Protein AF-A0A935KCF0-F1 (afdb_monomer)

Nearest PDB structures (foldseek):
  3si5-assembly2_B  TM=7.363E-01  e=2.807E+00  Homo sapiens
  5lcw-assembly1_S  TM=7.365E-01  e=4.248E+00  Homo sapiens
  8tn6-assembly1_C  TM=7.500E-01  e=5.713E+00  synthetic construct
  8tn1-assembly1_B  TM=7.387E-01  e=8.150E+00  synthetic construct

Sequence (56 aa):
MNNSGKFDNLKLDAHYFIGKSYLMIDDKISASEHLQLVVDGRGSYYKKAEALIKEL

Radius of gyration: 11.32 Å; Cα contacts (8 Å, |Δi|>4): 60; chains: 1; bounding box: 32×16×30 Å

Structure (mmCIF, N/CA/C/O backbone):
data_AF-A0A935KCF0-F1
#
_entry.id   AF-A0A935KCF0-F1
#
loop_
_atom_site.group_PDB
_atom_site.id
_atom_site.type_symbol
_atom_site.label_atom_id
_atom_site.label_alt_id
_atom_site.label_comp_id
_atom_site.label_asym_id
_atom_site.label_entity_id
_atom_site.label_seq_id
_atom_site.pdbx_PDB_ins_code
_atom_site.Cartn_x
_atom_site.Cartn_y
_atom_site.Cartn_z
_atom_site.occupancy
_atom_site.B_iso_or_equiv
_atom_site.auth_seq_id
_atom_site.auth_comp_id
_atom_site.auth_asym_id
_atom_site.auth_atom_id
_atom_site.pdbx_PDB_model_num
ATOM 1 N N . MET A 1 1 ? 22.736 -1.453 -19.551 1.00 40.53 1 MET A N 1
ATOM 2 C CA . MET A 1 1 ? 21.593 -2.251 -19.057 1.00 40.53 1 MET A CA 1
ATOM 3 C C . MET A 1 1 ? 21.013 -1.533 -17.850 1.00 40.53 1 MET A C 1
ATOM 5 O O . MET A 1 1 ? 21.691 -1.453 -16.839 1.00 40.53 1 MET A O 1
ATOM 9 N N . ASN A 1 2 ? 19.821 -0.943 -17.967 1.00 41.25 2 ASN A N 1
ATOM 10 C CA . ASN A 1 2 ? 19.170 -0.220 -16.870 1.00 41.25 2 ASN A CA 1
ATOM 11 C C . ASN A 1 2 ? 18.162 -1.162 -16.185 1.00 41.25 2 ASN A C 1
ATOM 13 O O . ASN A 1 2 ? 16.954 -1.023 -16.345 1.00 41.25 2 ASN A O 1
ATOM 17 N N . ASN A 1 3 ? 18.671 -2.216 -15.537 1.00 51.72 3 ASN A N 1
ATOM 18 C CA . ASN A 1 3 ? 17.823 -3.217 -14.879 1.00 51.72 3 ASN A CA 1
ATOM 19 C C . ASN A 1 3 ? 17.339 -2.748 -13.499 1.00 51.72 3 ASN A C 1
ATOM 21 O O . ASN A 1 3 ? 16.307 -3.230 -13.042 1.00 51.72 3 ASN A O 1
ATOM 25 N N . SER A 1 4 ? 18.022 -1.786 -12.870 1.00 61.81 4 SER A N 1
ATOM 26 C CA . SER A 1 4 ? 17.730 -1.327 -11.505 1.00 61.81 4 SER A CA 1
ATOM 27 C C . SER A 1 4 ? 16.284 -0.851 -11.339 1.00 61.81 4 SER A C 1
ATOM 29 O O . SER A 1 4 ? 15.573 -1.372 -10.488 1.00 61.81 4 SER A O 1
ATOM 31 N N . GLY A 1 5 ? 15.781 -0.008 -12.249 1.00 62.09 5 GLY A N 1
ATOM 32 C CA . GLY A 1 5 ? 14.409 0.510 -12.156 1.00 62.09 5 GLY A CA 1
ATOM 33 C C . GLY A 1 5 ? 13.305 -0.552 -12.282 1.00 62.09 5 GLY A C 1
ATOM 34 O O . GLY A 1 5 ? 12.225 -0.387 -11.724 1.00 62.09 5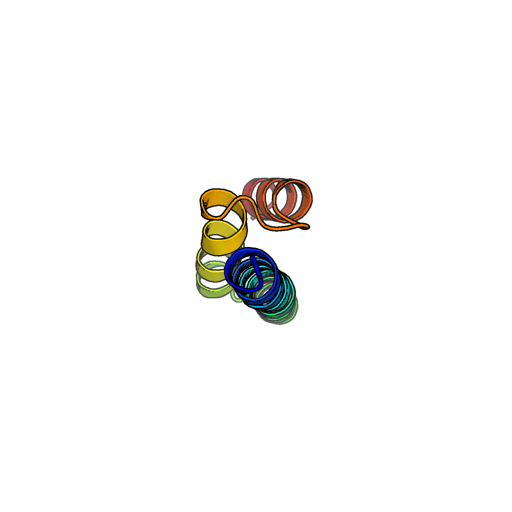 GLY A O 1
ATOM 35 N N . LYS A 1 6 ? 13.560 -1.678 -12.970 1.00 62.50 6 LYS A N 1
ATOM 36 C CA . LYS A 1 6 ? 12.597 -2.794 -13.029 1.00 62.50 6 LYS A CA 1
ATOM 37 C C . LYS A 1 6 ? 12.560 -3.579 -11.719 1.00 62.50 6 LYS A C 1
ATOM 39 O O . LYS A 1 6 ? 11.483 -3.984 -11.292 1.00 62.50 6 LYS A O 1
ATOM 44 N N . PHE A 1 7 ? 13.718 -3.790 -11.095 1.00 71.06 7 PHE A N 1
ATOM 45 C CA . PHE A 1 7 ? 13.798 -4.446 -9.790 1.00 71.06 7 PHE A CA 1
ATOM 46 C C . PHE A 1 7 ? 13.184 -3.582 -8.685 1.00 71.06 7 PHE A C 1
ATOM 48 O O . PHE A 1 7 ? 12.500 -4.117 -7.816 1.00 71.06 7 PHE A O 1
ATOM 55 N N . ASP A 1 8 ? 13.365 -2.263 -8.748 1.00 75.81 8 ASP A N 1
ATOM 56 C CA . ASP A 1 8 ? 12.756 -1.336 -7.793 1.00 75.81 8 ASP A CA 1
ATOM 57 C C . ASP A 1 8 ? 11.229 -1.312 -7.936 1.00 75.81 8 ASP A C 1
ATOM 59 O O . ASP A 1 8 ? 10.520 -1.455 -6.941 1.00 75.81 8 ASP A O 1
ATOM 63 N N . ASN A 1 9 ? 10.706 -1.286 -9.167 1.00 80.81 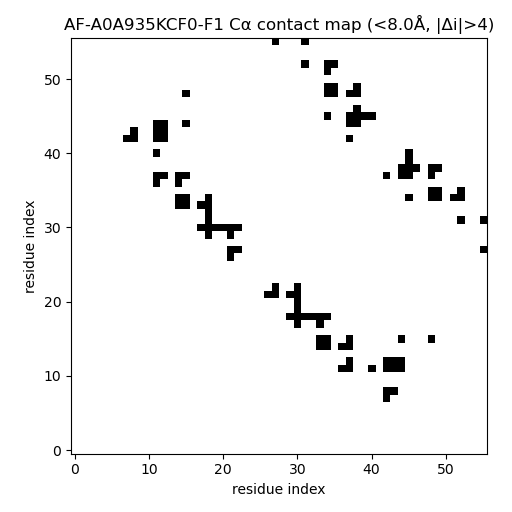9 ASN A N 1
ATOM 64 C CA . ASN A 1 9 ? 9.264 -1.409 -9.394 1.00 80.81 9 ASN A CA 1
ATOM 65 C C . ASN A 1 9 ? 8.697 -2.741 -8.893 1.00 80.81 9 ASN A C 1
ATOM 67 O O . ASN A 1 9 ? 7.635 -2.745 -8.282 1.00 80.81 9 ASN A O 1
ATOM 71 N N . LEU A 1 10 ? 9.402 -3.861 -9.089 1.00 86.94 10 LEU A N 1
ATOM 72 C CA . LEU A 1 10 ? 8.948 -5.161 -8.584 1.00 86.94 10 LEU A CA 1
ATOM 73 C C . LEU A 1 10 ? 8.821 -5.166 -7.053 1.00 86.94 10 LEU A C 1
ATOM 75 O O . LEU A 1 10 ? 7.862 -5.720 -6.515 1.00 86.94 10 LEU A O 1
ATOM 79 N N . LYS A 1 11 ? 9.767 -4.534 -6.347 1.00 91.81 11 LYS A N 1
ATOM 80 C CA . LYS A 1 11 ? 9.687 -4.381 -4.889 1.00 91.81 11 LYS A CA 1
ATOM 81 C C . LYS A 1 11 ? 8.482 -3.532 -4.493 1.00 91.81 11 LYS A C 1
ATOM 83 O O . LYS A 1 11 ? 7.716 -3.943 -3.628 1.00 91.81 11 LYS A O 1
ATOM 88 N N . LEU A 1 12 ? 8.282 -2.384 -5.139 1.00 94.81 12 LEU A N 1
ATOM 89 C CA . LEU A 1 12 ? 7.149 -1.499 -4.846 1.00 94.81 12 LEU A CA 1
ATOM 90 C C . LEU A 1 12 ? 5.800 -2.176 -5.136 1.00 94.81 12 LEU A C 1
ATOM 92 O O . LEU A 1 12 ? 4.859 -2.042 -4.357 1.00 94.81 12 LEU A O 1
ATOM 96 N N . ASP A 1 13 ? 5.716 -2.975 -6.197 1.00 93.56 13 ASP A N 1
ATOM 97 C CA . ASP A 1 13 ? 4.525 -3.764 -6.503 1.00 93.56 13 ASP A CA 1
ATOM 98 C C . ASP A 1 13 ? 4.257 -4.818 -5.411 1.00 93.56 13 ASP A C 1
ATOM 100 O O . ASP A 1 13 ? 3.110 -5.014 -5.013 1.00 93.56 13 ASP A O 1
ATOM 104 N N . ALA A 1 14 ? 5.298 -5.449 -4.854 1.00 96.38 14 ALA A N 1
ATOM 105 C CA . ALA A 1 14 ? 5.144 -6.355 -3.715 1.00 96.38 14 ALA A CA 1
ATOM 106 C C . ALA A 1 14 ? 4.614 -5.627 -2.467 1.00 96.38 14 ALA A C 1
ATOM 108 O O . ALA A 1 14 ? 3.677 -6.113 -1.831 1.00 96.38 14 ALA A O 1
ATOM 109 N N . HIS A 1 15 ? 5.144 -4.438 -2.153 1.00 97.50 15 HIS A N 1
ATOM 110 C CA . HIS A 1 15 ? 4.636 -3.606 -1.056 1.00 97.50 15 HIS A CA 1
ATOM 111 C C . HIS A 1 15 ? 3.146 -3.271 -1.224 1.00 97.50 15 HIS A C 1
ATOM 113 O O . HIS A 1 15 ? 2.405 -3.323 -0.244 1.00 97.50 15 HIS A O 1
ATOM 119 N N . TYR A 1 16 ? 2.675 -3.028 -2.452 1.00 98.06 16 TYR A N 1
ATOM 120 C CA . TYR A 1 16 ? 1.252 -2.792 -2.716 1.00 98.06 16 TYR A CA 1
ATOM 121 C C . TYR A 1 16 ? 0.375 -3.984 -2.305 1.00 98.06 16 TYR A C 1
ATOM 123 O O . TYR A 1 16 ? -0.642 -3.809 -1.632 1.00 98.06 16 TYR A O 1
ATOM 131 N N . PHE A 1 17 ? 0.765 -5.205 -2.679 1.00 97.44 17 PHE A N 1
ATOM 132 C CA . PHE A 1 17 ? -0.001 -6.400 -2.318 1.00 97.44 17 PHE A CA 1
ATOM 133 C C . PHE A 1 17 ? 0.095 -6.731 -0.828 1.00 97.44 17 PHE A C 1
ATOM 135 O O . PHE A 1 17 ? -0.906 -7.148 -0.252 1.00 97.44 17 PHE A O 1
ATOM 142 N N . ILE A 1 18 ? 1.244 -6.494 -0.189 1.00 97.88 18 ILE A N 1
ATOM 143 C CA . ILE A 1 18 ? 1.386 -6.650 1.266 1.00 97.88 18 ILE A CA 1
ATOM 144 C C . ILE A 1 18 ? 0.449 -5.685 2.000 1.00 97.88 18 ILE A C 1
ATOM 146 O O . ILE A 1 18 ? -0.313 -6.118 2.861 1.00 97.88 18 ILE A O 1
ATOM 150 N N . GLY A 1 19 ? 0.430 -4.407 1.607 1.00 97.62 19 GLY A N 1
ATOM 151 C CA . GLY A 1 19 ? -0.473 -3.415 2.189 1.00 97.62 19 GLY A CA 1
ATOM 152 C C . GLY A 1 19 ? -1.943 -3.822 2.062 1.00 97.62 19 GLY A C 1
ATOM 153 O O . GLY A 1 19 ? -2.690 -3.766 3.034 1.00 97.62 19 GLY A O 1
ATOM 154 N N . LYS A 1 20 ? -2.352 -4.346 0.896 1.00 97.94 20 LYS A N 1
ATOM 155 C CA . LYS A 1 20 ? -3.702 -4.907 0.714 1.00 97.94 20 LYS A CA 1
ATOM 156 C C . LYS A 1 20 ? -4.001 -6.090 1.635 1.00 97.94 20 LYS A C 1
ATOM 158 O O . LYS A 1 20 ? -5.129 -6.196 2.102 1.00 97.94 20 LYS A O 1
ATOM 163 N N . SER A 1 21 ? -3.041 -6.978 1.872 1.00 98.25 21 SER A N 1
ATOM 164 C CA . SER A 1 21 ? -3.228 -8.114 2.782 1.00 98.25 21 SER A CA 1
ATOM 165 C C . SER A 1 21 ? -3.439 -7.652 4.223 1.00 98.25 21 SER A C 1
ATOM 167 O O . SER A 1 21 ? -4.297 -8.198 4.907 1.00 98.25 21 SER A O 1
ATOM 169 N N . TYR A 1 22 ? -2.730 -6.608 4.662 1.00 98.38 22 TYR A N 1
ATOM 170 C CA . TYR A 1 22 ? -2.962 -6.000 5.975 1.00 98.38 22 TYR A CA 1
ATOM 171 C C . TYR A 1 22 ? -4.360 -5.373 6.092 1.00 98.38 22 TYR A C 1
ATOM 173 O O . TYR A 1 22 ? -5.036 -5.589 7.095 1.00 98.38 22 TYR A O 1
ATOM 181 N N . LEU A 1 23 ? -4.862 -4.717 5.035 1.00 97.38 23 LEU A N 1
ATOM 182 C CA . LEU A 1 23 ? -6.255 -4.237 5.002 1.00 97.38 23 LEU A CA 1
ATOM 183 C C . LEU A 1 23 ? -7.276 -5.369 5.178 1.00 97.38 23 LEU A C 1
ATOM 185 O O . LEU A 1 23 ? -8.299 -5.175 5.824 1.00 97.38 23 LEU A O 1
ATOM 189 N N . MET A 1 24 ? -7.013 -6.555 4.616 1.00 97.12 24 MET A N 1
ATOM 190 C CA . MET A 1 24 ? -7.923 -7.706 4.733 1.00 97.12 24 MET A CA 1
ATOM 191 C C . MET A 1 24 ? -8.053 -8.230 6.166 1.00 97.12 24 MET A C 1
ATOM 193 O O . MET A 1 24 ? -9.039 -8.898 6.470 1.00 97.12 24 MET A O 1
ATOM 197 N N . ILE A 1 25 ? -7.077 -7.942 7.028 1.00 97.81 25 ILE A N 1
ATOM 198 C CA . ILE A 1 25 ? -7.087 -8.318 8.446 1.00 97.81 25 ILE A CA 1
ATOM 199 C C . ILE A 1 25 ? -7.318 -7.111 9.371 1.00 97.81 25 ILE A C 1
ATOM 201 O O . ILE A 1 25 ? -7.055 -7.210 10.564 1.00 97.81 25 ILE A O 1
ATOM 205 N N . ASP A 1 26 ? -7.807 -5.992 8.818 1.00 96.94 2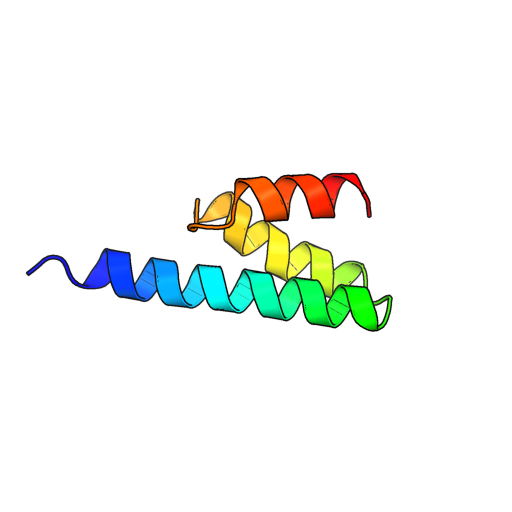6 ASP A N 1
ATOM 206 C CA . ASP A 1 26 ? -8.083 -4.715 9.504 1.00 96.94 26 ASP A CA 1
ATOM 207 C C . ASP A 1 26 ? -6.867 -4.085 10.217 1.00 96.94 26 ASP A C 1
ATOM 209 O O . ASP A 1 26 ? -6.996 -3.190 11.052 1.00 96.94 26 ASP A O 1
ATOM 213 N N . ASP A 1 27 ? -5.650 -4.496 9.850 1.00 97.94 27 ASP A N 1
ATOM 214 C CA . ASP A 1 27 ? -4.420 -3.868 10.331 1.00 97.94 27 ASP A CA 1
ATOM 215 C C . ASP A 1 27 ? -4.099 -2.635 9.480 1.00 97.94 27 ASP A C 1
ATOM 217 O O . ASP A 1 27 ? -3.290 -2.646 8.545 1.00 97.94 27 ASP A O 1
ATOM 221 N N . LYS A 1 28 ? -4.796 -1.542 9.789 1.00 97.12 28 LYS A N 1
ATOM 222 C CA . LYS A 1 28 ? -4.688 -0.285 9.042 1.00 97.12 28 LYS A CA 1
ATOM 223 C C . LYS A 1 28 ? -3.316 0.377 9.163 1.00 97.12 28 LYS A C 1
ATOM 225 O O . LYS A 1 28 ? -2.904 1.073 8.236 1.00 97.12 28 LYS A O 1
ATOM 230 N N . ILE A 1 29 ? -2.610 0.172 10.280 1.00 97.62 29 ILE A N 1
ATOM 231 C CA . ILE A 1 29 ? -1.298 0.788 10.516 1.00 97.62 29 ILE A CA 1
ATOM 232 C C . ILE A 1 29 ? -0.278 0.155 9.574 1.00 97.62 29 ILE A C 1
ATOM 234 O O . ILE A 1 29 ? 0.297 0.860 8.743 1.00 97.62 29 ILE A O 1
ATOM 238 N N . SER A 1 30 ? -0.127 -1.173 9.621 1.00 98.00 30 SER A N 1
ATOM 239 C CA . SER A 1 30 ? 0.801 -1.872 8.728 1.00 98.00 30 SER A CA 1
ATOM 240 C C . SER A 1 30 ? 0.398 -1.736 7.259 1.00 98.00 30 SER A C 1
ATOM 242 O O . SER A 1 30 ? 1.260 -1.598 6.387 1.00 98.00 30 SER A O 1
ATOM 244 N N . ALA A 1 31 ? -0.904 -1.694 6.956 1.00 98.38 31 ALA A N 1
ATOM 245 C CA . ALA A 1 31 ? -1.367 -1.404 5.603 1.00 98.38 31 ALA A CA 1
ATOM 246 C C . ALA A 1 31 ? -0.877 -0.038 5.101 1.00 98.38 31 ALA A C 1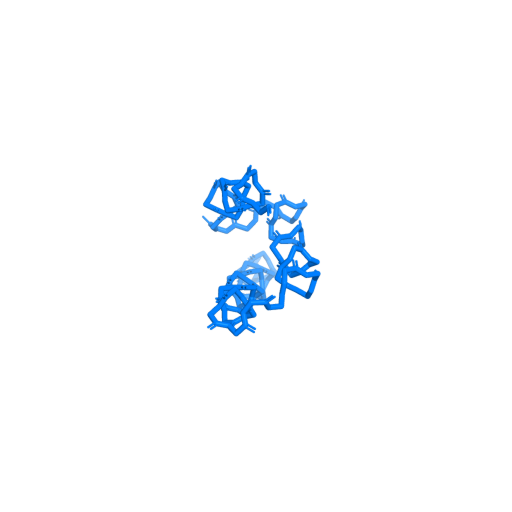
ATOM 248 O O . ALA A 1 31 ? -0.305 0.040 4.012 1.00 98.38 31 ALA A O 1
ATOM 249 N N . SER A 1 32 ? -1.077 1.022 5.890 1.00 97.88 32 SER A N 1
ATOM 250 C CA . SER A 1 32 ? -0.689 2.387 5.523 1.00 97.88 32 SER A CA 1
ATOM 251 C C . SER A 1 32 ? 0.819 2.511 5.300 1.00 97.88 32 SER A C 1
ATOM 253 O O . SER A 1 32 ? 1.240 3.038 4.272 1.00 97.88 32 SER A O 1
ATOM 255 N N . GLU A 1 33 ? 1.640 1.937 6.186 1.00 98.06 33 GLU A N 1
ATOM 256 C CA . GLU A 1 33 ? 3.105 1.951 6.063 1.00 98.06 33 GLU A CA 1
ATOM 257 C C . GLU A 1 33 ? 3.578 1.329 4.742 1.00 98.06 33 GLU A C 1
ATOM 259 O O . GLU A 1 33 ? 4.364 1.925 3.999 1.00 98.06 33 GLU A O 1
ATOM 264 N N . HIS A 1 34 ? 3.058 0.147 4.400 1.00 97.94 34 HIS A N 1
ATOM 265 C CA . HIS A 1 34 ? 3.418 -0.526 3.156 1.00 97.94 34 HIS A CA 1
ATOM 266 C C . HIS A 1 34 ? 2.916 0.225 1.920 1.00 97.94 34 HIS A C 1
ATOM 268 O O . HIS A 1 34 ? 3.652 0.325 0.938 1.00 97.94 34 HIS A O 1
ATOM 274 N N . LEU A 1 35 ? 1.691 0.757 1.949 1.00 97.94 35 LEU A N 1
ATOM 275 C CA . LEU A 1 35 ? 1.125 1.516 0.832 1.00 97.94 35 LEU A CA 1
ATOM 276 C C . LEU A 1 35 ? 1.862 2.845 0.617 1.00 97.94 35 LEU A C 1
ATOM 278 O O . LEU A 1 35 ? 2.081 3.226 -0.535 1.00 97.94 35 LEU A O 1
ATOM 282 N N . GLN A 1 36 ? 2.306 3.515 1.684 1.00 97.56 36 GLN A N 1
ATOM 283 C CA . GLN A 1 36 ? 3.039 4.778 1.595 1.00 97.56 36 GLN A CA 1
ATOM 284 C C . GLN A 1 36 ? 4.383 4.600 0.878 1.00 97.56 36 GLN A C 1
ATOM 286 O O . GLN A 1 36 ? 4.723 5.410 0.018 1.00 97.56 36 GLN A O 1
ATOM 291 N N . LEU A 1 37 ? 5.089 3.485 1.108 1.00 96.69 37 LEU A N 1
ATOM 292 C CA . LEU A 1 37 ? 6.318 3.160 0.369 1.00 96.69 37 LEU A CA 1
ATOM 293 C C . LEU A 1 37 ? 6.082 3.087 -1.150 1.00 96.69 37 LEU A C 1
ATOM 295 O O . LEU A 1 37 ? 6.923 3.526 -1.935 1.00 96.69 37 LEU A O 1
ATOM 299 N N . VAL A 1 38 ? 4.921 2.578 -1.579 1.00 96.81 38 VAL A N 1
ATOM 300 C CA . VAL A 1 38 ? 4.533 2.528 -3.002 1.00 96.81 38 VAL A CA 1
ATOM 301 C C . VAL A 1 38 ? 4.280 3.927 -3.561 1.00 96.81 38 VAL A C 1
ATOM 303 O O . VAL A 1 38 ? 4.658 4.204 -4.704 1.00 96.81 38 VAL A O 1
ATOM 306 N N . VAL A 1 39 ? 3.638 4.795 -2.770 1.00 96.50 39 VAL A N 1
ATOM 307 C CA . VAL A 1 39 ? 3.363 6.195 -3.126 1.00 96.50 39 VAL A CA 1
ATOM 308 C C . VAL A 1 39 ? 4.666 6.970 -3.291 1.00 96.50 39 VAL A C 1
ATOM 310 O O . VAL A 1 39 ? 4.900 7.550 -4.355 1.00 96.50 39 VAL A O 1
ATOM 313 N N . ASP A 1 40 ? 5.540 6.905 -2.290 1.00 94.94 40 ASP A N 1
ATOM 314 C CA . ASP A 1 40 ? 6.808 7.635 -2.253 1.00 94.94 40 ASP A CA 1
ATOM 315 C C . ASP A 1 40 ? 7.754 7.183 -3.370 1.00 94.94 40 ASP A C 1
ATOM 317 O O . ASP A 1 40 ? 8.367 8.003 -4.056 1.00 94.94 40 ASP A O 1
ATOM 321 N N . GLY A 1 41 ? 7.815 5.871 -3.615 1.00 93.25 41 GLY A N 1
ATOM 322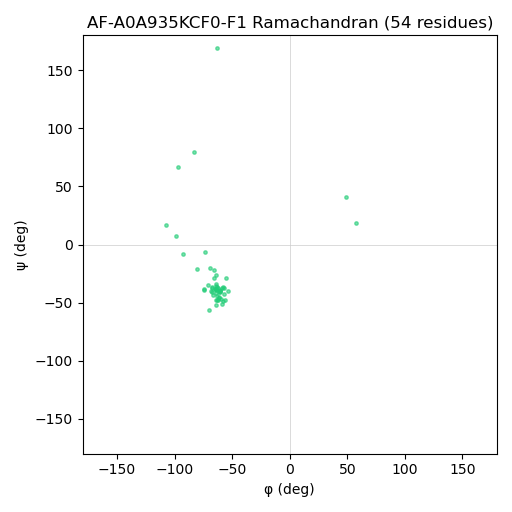 C CA . GLY A 1 41 ? 8.617 5.282 -4.685 1.00 93.25 41 GLY A CA 1
ATOM 323 C C . GLY A 1 41 ? 8.048 5.482 -6.094 1.00 93.25 41 GLY A C 1
ATOM 324 O O . GLY A 1 41 ? 8.704 5.106 -7.063 1.00 93.25 41 GLY A O 1
ATOM 325 N N . ARG A 1 42 ? 6.836 6.047 -6.235 1.00 90.00 42 ARG A N 1
ATOM 326 C CA . ARG A 1 42 ? 6.089 6.149 -7.505 1.00 90.00 42 ARG A CA 1
ATOM 327 C C . ARG A 1 42 ? 6.023 4.816 -8.268 1.00 90.00 42 ARG A C 1
ATOM 329 O O . ARG A 1 42 ? 6.143 4.789 -9.494 1.00 90.00 42 ARG A O 1
ATOM 336 N N . GLY A 1 43 ? 5.822 3.717 -7.536 1.00 83.00 43 GLY A N 1
ATOM 337 C CA . GLY A 1 43 ? 5.706 2.372 -8.108 1.00 83.00 43 GLY A CA 1
ATOM 338 C C . GLY A 1 43 ? 4.495 2.238 -9.033 1.00 83.00 43 GLY A C 1
ATOM 339 O O . GLY A 1 43 ? 3.615 3.096 -9.043 1.00 83.00 43 GLY A O 1
ATOM 340 N N . SER A 1 44 ? 4.379 1.146 -9.790 1.00 91.31 44 SER A N 1
ATOM 341 C CA . SER A 1 44 ? 3.324 0.984 -10.812 1.00 91.31 44 SER A CA 1
ATOM 342 C C . SER A 1 44 ? 1.900 1.168 -10.259 1.00 91.31 44 SER A C 1
ATOM 344 O O . SER A 1 44 ? 0.995 1.614 -10.967 1.00 91.31 44 SER A O 1
ATOM 346 N N . TYR A 1 45 ? 1.704 0.860 -8.974 1.00 95.38 45 TYR A N 1
ATOM 347 C CA . TYR A 1 45 ? 0.424 0.948 -8.273 1.00 95.38 45 TYR A CA 1
ATOM 348 C C . TYR A 1 45 ? 0.234 2.216 -7.427 1.00 95.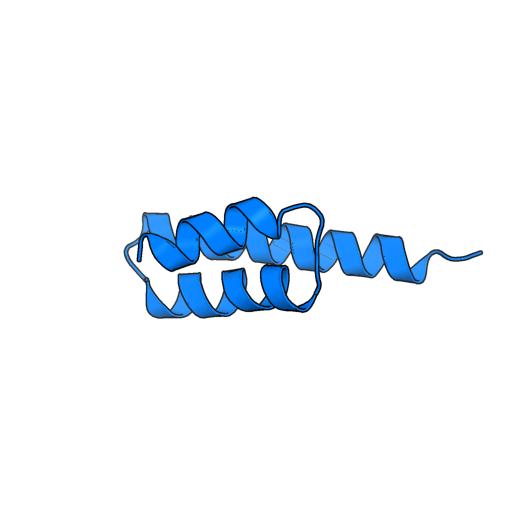38 45 TYR A C 1
ATOM 350 O O . TYR A 1 45 ? -0.778 2.314 -6.733 1.00 95.38 45 TYR A O 1
ATOM 358 N N . TYR A 1 46 ? 1.134 3.203 -7.490 1.00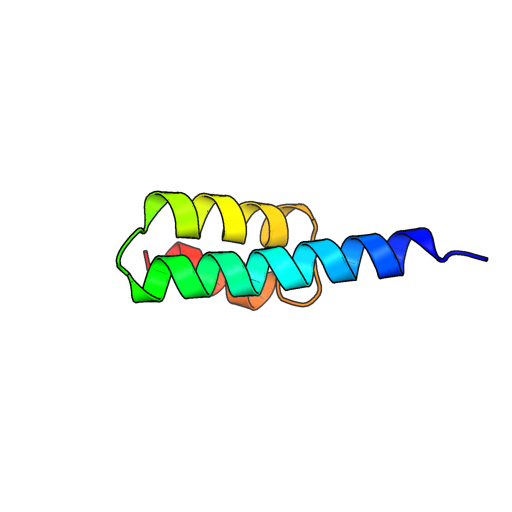 95.62 46 TYR A N 1
ATOM 359 C CA . TYR A 1 46 ? 1.147 4.341 -6.558 1.00 95.62 46 TYR A CA 1
ATOM 360 C C . TYR A 1 46 ? -0.194 5.092 -6.466 1.00 95.62 46 TYR A C 1
ATOM 362 O O . TYR A 1 46 ? -0.648 5.399 -5.371 1.00 95.62 46 TYR A O 1
ATOM 370 N N . LYS A 1 47 ? -0.900 5.307 -7.588 1.00 97.50 47 LYS A N 1
ATOM 371 C CA . LYS A 1 47 ? -2.223 5.969 -7.580 1.00 97.50 47 LYS A CA 1
ATOM 372 C C . LYS A 1 47 ? -3.288 5.167 -6.834 1.00 97.50 47 LYS A C 1
ATOM 374 O O . LYS A 1 47 ? -4.164 5.743 -6.201 1.00 97.50 47 LYS A O 1
ATOM 379 N N . LYS A 1 48 ? -3.236 3.836 -6.933 1.00 97.56 48 LYS A N 1
ATOM 380 C CA . LYS A 1 48 ? -4.161 2.953 -6.213 1.00 97.56 48 LYS A CA 1
ATOM 381 C C . LYS A 1 48 ? -3.799 2.887 -4.733 1.00 97.56 48 LYS A C 1
ATOM 383 O O . LYS A 1 48 ? -4.700 2.855 -3.910 1.00 97.56 48 LYS A O 1
ATOM 388 N N . ALA A 1 49 ? -2.507 2.879 -4.410 1.00 97.62 49 ALA A N 1
ATOM 389 C CA . ALA A 1 49 ? -2.041 2.956 -3.031 1.00 97.62 49 ALA A CA 1
ATOM 390 C C . ALA A 1 49 ? -2.493 4.265 -2.365 1.00 97.62 49 ALA A C 1
ATOM 392 O O . ALA A 1 49 ? -3.073 4.225 -1.289 1.00 97.62 49 ALA A O 1
ATOM 393 N N . GLU A 1 50 ? -2.339 5.403 -3.049 1.00 97.81 50 GLU A N 1
ATOM 394 C CA . GLU A 1 50 ? -2.787 6.709 -2.551 1.00 97.81 50 GLU A CA 1
ATOM 395 C C . GLU A 1 50 ? -4.304 6.752 -2.302 1.00 97.81 50 GLU A C 1
ATOM 397 O O . GLU A 1 50 ? -4.747 7.315 -1.304 1.00 97.81 50 GLU A O 1
ATOM 402 N N . ALA A 1 51 ? -5.106 6.144 -3.184 1.00 98.00 51 ALA A N 1
ATOM 403 C CA . ALA A 1 51 ? -6.551 6.041 -2.990 1.00 98.00 51 ALA A CA 1
ATOM 404 C C . ALA A 1 51 ? -6.899 5.223 -1.738 1.00 98.00 51 ALA A C 1
ATOM 406 O O . ALA A 1 51 ? -7.662 5.701 -0.910 1.00 98.00 51 ALA A O 1
ATOM 407 N N . LEU A 1 52 ? -6.274 4.053 -1.563 1.00 96.81 52 LEU A N 1
ATOM 408 C CA . LEU A 1 52 ? -6.500 3.202 -0.392 1.00 96.81 52 LEU A CA 1
ATOM 409 C C . LEU A 1 52 ? -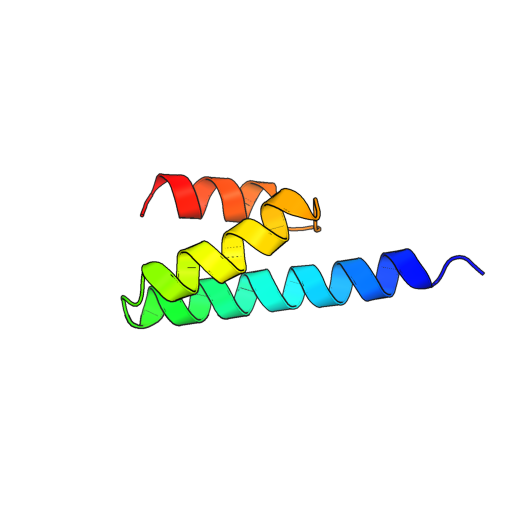6.119 3.907 0.916 1.00 96.81 52 LEU A C 1
ATOM 411 O O . LEU A 1 52 ? -6.858 3.808 1.885 1.00 96.81 52 LEU A O 1
ATOM 415 N N . ILE A 1 53 ? -5.010 4.655 0.947 1.00 96.25 53 ILE A N 1
ATOM 416 C CA . ILE A 1 53 ? -4.598 5.414 2.143 1.00 96.25 53 ILE A CA 1
ATOM 417 C C . ILE A 1 53 ? -5.631 6.486 2.511 1.00 96.25 53 ILE A C 1
ATOM 419 O O . ILE A 1 53 ? -5.872 6.722 3.688 1.00 96.25 53 ILE A O 1
ATOM 423 N N .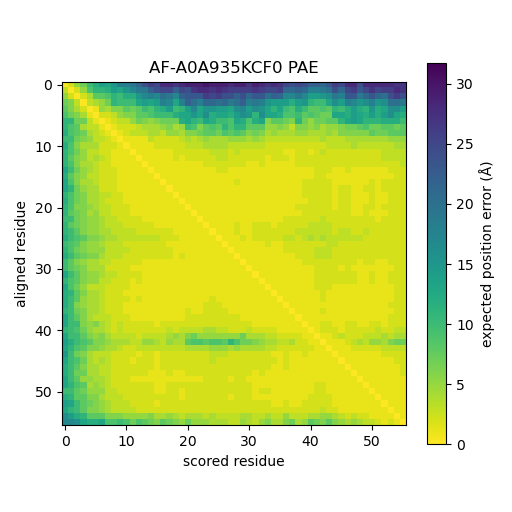 LYS A 1 54 ? -6.264 7.130 1.523 1.00 96.25 54 LYS A N 1
ATOM 424 C CA . LYS A 1 54 ? -7.315 8.136 1.767 1.00 96.25 54 LYS A CA 1
ATOM 425 C C . LYS A 1 54 ? -8.610 7.535 2.326 1.00 96.25 54 LYS A C 1
ATOM 427 O O . LYS A 1 54 ? -9.419 8.283 2.865 1.00 96.25 54 LYS A O 1
ATOM 432 N N . GLU A 1 55 ? -8.820 6.231 2.156 1.00 91.75 55 GLU A N 1
ATOM 433 C CA . GLU A 1 55 ? -10.004 5.499 2.628 1.00 91.75 55 GLU A CA 1
ATOM 434 C C . GLU A 1 55 ? -9.818 4.874 4.025 1.00 91.75 55 GLU A C 1
ATOM 436 O O . GLU A 1 55 ? -10.786 4.351 4.582 1.00 91.75 55 GLU A O 1
ATOM 441 N N . LEU A 1 56 ? -8.596 4.902 4.577 1.00 87.38 56 LEU A N 1
ATOM 442 C CA . LEU A 1 56 ? -8.250 4.317 5.879 1.00 87.38 56 LEU A CA 1
ATOM 443 C C . LEU A 1 56 ? -8.748 5.137 7.071 1.00 87.38 56 LEU A C 1
ATOM 445 O O . LEU A 1 56 ? -9.268 4.476 8.013 1.00 87.38 56 LEU A O 1
#

Secondary structure (DSSP, 8-state):
---HHHHHHHHHHHHHHHHHHHHHTT-HHHHHHHHHHHHHTT-TTHHHHHHHHHT-

Foldseek 3Di:
DPCPLVVLLVQLVVLQVQLVVCVVVVNNVSSLVSLVSNLVSVHPCNVVSVVVNVVD

pLDDT: mean 90.22, std 14.26, range [40.53, 98.38]

Mean predicted aligned error: 4.18 Å

Solvent-accessible surface area (backbone atoms only — not comparable to full-atom values): 2977 Å² total; per-residue (Å²): 134,86,58,64,67,59,57,52,33,53,52,26,46,48,29,43,54,52,12,51,55,28,50,76,70,69,37,56,66,66,13,41,58,29,18,48,53,12,40,76,67,62,17,91,51,16,72,59,31,52,52,53,58,76,72,110